Protein AF-A0A1Z8M8M1-F1 (afdb_monomer_lite)

Structure (mmCIF, N/CA/C/O backbone):
data_AF-A0A1Z8M8M1-F1
#
_entry.id   AF-A0A1Z8M8M1-F1
#
loop_
_atom_site.group_PDB
_atom_site.id
_atom_site.type_symbol
_atom_site.label_atom_id
_atom_site.label_alt_id
_atom_site.label_comp_id
_atom_site.label_asym_id
_atom_site.label_entity_id
_atom_site.label_seq_id
_atom_site.pdbx_PDB_ins_code
_atom_site.Cartn_x
_atom_site.Cartn_y
_atom_site.Cartn_z
_atom_site.occupancy
_atom_site.B_iso_or_equiv
_atom_site.auth_seq_id
_atom_site.auth_comp_id
_atom_site.auth_asym_id
_atom_site.auth_atom_id
_atom_site.pdbx_PDB_model_num
ATOM 1 N N . MET A 1 1 ? -20.231 -15.523 -3.406 1.00 44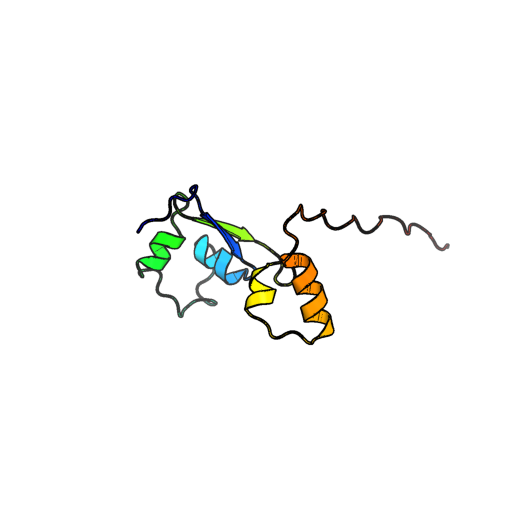.06 1 MET A N 1
ATOM 2 C CA . MET A 1 1 ? -19.129 -16.468 -3.685 1.00 44.06 1 MET A CA 1
ATOM 3 C C . MET A 1 1 ? -17.981 -16.075 -2.770 1.00 44.06 1 MET A C 1
ATOM 5 O O . MET A 1 1 ? -17.532 -14.944 -2.876 1.00 44.06 1 MET A O 1
ATOM 9 N N . TYR A 1 2 ? -17.618 -16.910 -1.794 1.00 58.69 2 TYR A N 1
ATOM 10 C CA . TYR A 1 2 ? -16.520 -16.621 -0.864 1.00 58.69 2 TYR A CA 1
ATOM 11 C C . TYR A 1 2 ? -15.286 -17.353 -1.385 1.00 58.69 2 TYR A C 1
ATOM 13 O O . TYR A 1 2 ? -15.338 -18.573 -1.531 1.00 58.69 2 TYR A O 1
ATOM 21 N N . LEU A 1 3 ? -14.231 -16.625 -1.755 1.00 71.38 3 LEU A N 1
ATOM 22 C CA . LEU A 1 3 ? -12.987 -17.250 -2.193 1.00 71.38 3 LEU A CA 1
ATOM 23 C C . LEU A 1 3 ? -12.273 -17.773 -0.935 1.00 71.38 3 LEU A C 1
ATOM 25 O O . LEU A 1 3 ? -11.974 -16.962 -0.054 1.00 71.38 3 LEU A O 1
ATOM 29 N N . PRO A 1 4 ? -12.041 -19.088 -0.786 1.00 75.81 4 PRO A N 1
ATOM 30 C CA . PRO A 1 4 ? -11.254 -19.586 0.331 1.00 75.81 4 PRO A CA 1
ATOM 31 C C . PRO A 1 4 ? -9.823 -19.067 0.173 1.00 75.81 4 PRO A C 1
ATOM 33 O O . PRO A 1 4 ? -9.175 -19.313 -0.842 1.00 75.81 4 PRO A O 1
ATOM 36 N N . HIS A 1 5 ? -9.352 -18.318 1.162 1.00 75.75 5 HIS A N 1
ATOM 37 C CA . HIS A 1 5 ? -7.978 -17.844 1.238 1.00 75.75 5 HIS A CA 1
ATOM 38 C C . HIS A 1 5 ? -7.435 -18.148 2.628 1.00 75.75 5 HIS A C 1
ATOM 40 O O . HIS A 1 5 ? -8.188 -18.12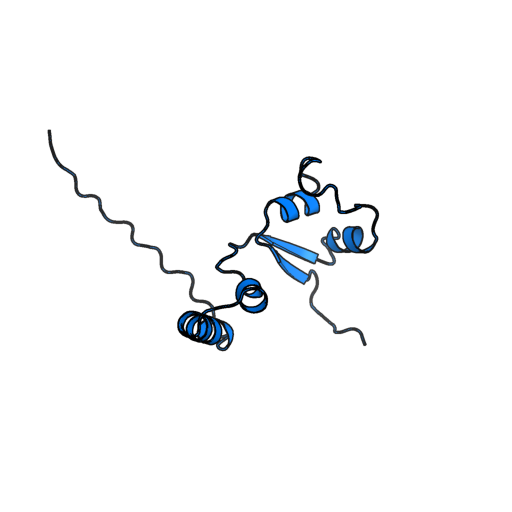3 3.609 1.00 75.75 5 HIS A O 1
ATOM 46 N N . GLU A 1 6 ? -6.145 -18.459 2.694 1.00 80.81 6 GLU A N 1
ATOM 47 C CA . GLU A 1 6 ? -5.462 -18.696 3.958 1.00 80.81 6 GLU A CA 1
ATOM 48 C C . GLU A 1 6 ? -5.512 -17.423 4.802 1.00 80.81 6 GLU A C 1
ATOM 50 O O . GLU A 1 6 ? -5.273 -16.315 4.321 1.00 80.81 6 GLU A O 1
ATOM 55 N N . ARG A 1 7 ? -5.908 -17.580 6.063 1.00 82.25 7 ARG A N 1
ATOM 56 C CA . ARG A 1 7 ? -5.953 -16.482 7.022 1.00 82.25 7 ARG A CA 1
ATOM 57 C C . ARG A 1 7 ? -4.788 -16.619 8.001 1.00 82.25 7 ARG A C 1
ATOM 59 O O . ARG A 1 7 ? -4.473 -17.749 8.378 1.00 82.25 7 ARG A O 1
ATOM 66 N N . PRO A 1 8 ? -4.197 -15.502 8.451 1.00 87.25 8 PRO A N 1
ATOM 67 C CA . PRO A 1 8 ? -4.585 -14.123 8.142 1.00 87.25 8 PRO A CA 1
ATOM 68 C C . PRO A 1 8 ? -4.055 -13.632 6.785 1.00 87.25 8 PRO A C 1
ATOM 70 O O . PRO A 1 8 ? -2.943 -13.966 6.374 1.00 87.25 8 PRO A O 1
ATOM 73 N N . ILE A 1 9 ? -4.851 -12.796 6.110 1.00 89.12 9 ILE A N 1
ATOM 74 C CA . ILE A 1 9 ? -4.464 -12.143 4.854 1.00 89.12 9 ILE A CA 1
ATOM 75 C C . ILE A 1 9 ? -3.287 -11.205 5.146 1.00 89.12 9 ILE A C 1
ATOM 77 O O . ILE A 1 9 ? -3.413 -10.296 5.968 1.00 89.12 9 ILE A O 1
ATOM 81 N N . GLN A 1 10 ? -2.160 -11.404 4.461 1.00 89.44 10 GLN A N 1
ATOM 82 C CA . GLN A 1 10 ? -1.006 -10.508 4.554 1.00 89.44 10 GLN A CA 1
ATOM 83 C C . GLN A 1 10 ? -1.221 -9.282 3.661 1.00 89.44 10 GLN A C 1
ATOM 85 O O . GLN A 1 10 ? -1.471 -9.421 2.464 1.00 89.44 10 GLN A O 1
ATOM 90 N N . ILE A 1 11 ? -1.111 -8.081 4.231 1.00 90.19 11 ILE A N 1
ATOM 91 C CA . ILE A 1 11 ? -1.214 -6.816 3.496 1.00 90.19 11 ILE A CA 1
ATOM 92 C C . ILE A 1 11 ? 0.038 -5.973 3.739 1.00 90.19 11 ILE A C 1
ATOM 94 O O . ILE A 1 11 ? 0.350 -5.611 4.875 1.00 90.19 11 ILE A O 1
ATOM 98 N N . ASP A 1 12 ? 0.726 -5.604 2.663 1.00 92.56 12 ASP A N 1
ATOM 99 C CA . ASP A 1 12 ? 1.856 -4.679 2.721 1.00 92.56 12 ASP A CA 1
ATOM 100 C C . ASP A 1 12 ? 1.377 -3.220 2.815 1.00 92.56 12 ASP A C 1
ATOM 102 O O . ASP A 1 12 ? 0.429 -2.806 2.144 1.00 92.56 12 ASP A O 1
ATOM 106 N N . ILE A 1 13 ? 2.044 -2.421 3.652 1.00 91.94 13 ILE A N 1
ATOM 107 C CA . ILE A 1 13 ? 1.745 -1.003 3.890 1.00 91.94 13 ILE A CA 1
ATOM 108 C C . ILE A 1 13 ? 3.043 -0.193 3.918 1.00 91.94 13 ILE A C 1
ATOM 110 O O . ILE A 1 13 ? 3.978 -0.509 4.652 1.00 91.94 13 ILE A O 1
ATOM 114 N N . ASP A 1 14 ? 3.069 0.935 3.212 1.00 91.75 14 ASP A N 1
ATOM 115 C CA . ASP A 1 14 ? 4.195 1.875 3.168 1.00 91.75 14 ASP A CA 1
ATOM 116 C C . ASP A 1 14 ? 3.991 3.138 4.023 1.00 91.75 14 ASP A C 1
ATOM 118 O O . ASP A 1 14 ? 4.943 3.857 4.336 1.00 91.75 14 ASP A O 1
ATOM 122 N N . ALA A 1 15 ? 2.773 3.401 4.498 1.00 89.19 15 ALA A N 1
ATOM 123 C CA . ALA A 1 15 ? 2.449 4.564 5.318 1.00 89.19 15 ALA A CA 1
ATOM 124 C C . ALA A 1 15 ? 2.619 4.277 6.822 1.00 89.19 15 ALA A C 1
ATOM 126 O O . ALA A 1 15 ? 1.882 3.499 7.427 1.00 89.19 15 ALA A O 1
ATOM 127 N N . SER A 1 16 ? 3.580 4.939 7.481 1.00 87.00 16 SER A N 1
ATOM 128 C CA . SER A 1 16 ? 3.833 4.722 8.922 1.00 87.00 16 SER A CA 1
ATOM 129 C C . SER A 1 16 ? 2.687 5.228 9.803 1.00 87.00 16 SER A C 1
ATOM 131 O O . SER A 1 16 ? 2.435 4.669 10.866 1.00 87.00 16 SER A O 1
ATOM 133 N N . ALA A 1 17 ? 1.965 6.261 9.351 1.00 85.62 17 ALA A N 1
ATOM 134 C CA . ALA A 1 17 ? 0.765 6.740 10.035 1.00 85.62 17 ALA A CA 1
ATOM 135 C C . ALA A 1 17 ? -0.347 5.678 10.035 1.00 85.62 17 ALA A C 1
ATOM 137 O O . ALA A 1 17 ? -0.951 5.450 11.081 1.00 85.62 17 ALA A O 1
ATOM 138 N N . ALA A 1 18 ? -0.549 4.985 8.906 1.00 85.56 18 ALA A N 1
ATOM 139 C CA . ALA A 1 18 ? -1.518 3.897 8.796 1.00 85.56 18 ALA A CA 1
ATOM 140 C C . ALA A 1 18 ? -1.154 2.735 9.728 1.00 85.56 18 ALA A C 1
ATOM 142 O O . ALA A 1 18 ? -1.996 2.299 10.506 1.00 85.56 18 ALA A O 1
ATOM 143 N N . MET A 1 19 ? 0.115 2.314 9.756 1.00 87.12 19 MET A N 1
ATOM 144 C CA . MET A 1 19 ? 0.572 1.287 10.706 1.00 87.12 19 MET A CA 1
ATOM 145 C C . MET A 1 19 ? 0.347 1.689 12.169 1.00 87.12 19 MET A C 1
ATOM 147 O O . MET A 1 19 ? -0.167 0.895 12.954 1.00 87.12 19 MET A O 1
ATOM 151 N N . GLY A 1 20 ? 0.660 2.934 12.540 1.00 84.25 20 GLY A N 1
ATOM 152 C CA . GLY A 1 20 ? 0.387 3.440 13.888 1.00 84.25 20 GLY A CA 1
ATOM 153 C C . GLY A 1 20 ? -1.108 3.461 14.226 1.00 84.25 20 GLY A C 1
ATOM 154 O O . GLY A 1 20 ? -1.495 3.135 15.347 1.00 84.25 20 GLY A O 1
ATOM 155 N N . PHE A 1 21 ? -1.965 3.798 13.263 1.00 82.75 21 PHE A N 1
ATOM 156 C CA . PHE A 1 21 ? -3.417 3.784 13.441 1.00 82.75 21 PHE A CA 1
ATOM 157 C C . PHE A 1 21 ? -3.984 2.366 13.598 1.00 82.75 21 PHE A C 1
ATOM 159 O O . PHE A 1 21 ? -4.879 2.148 14.417 1.00 82.75 21 PHE A O 1
ATOM 166 N N . LEU A 1 22 ? -3.449 1.396 12.858 1.00 83.88 22 LEU A N 1
ATOM 167 C CA . LEU A 1 22 ? -3.843 -0.013 12.931 1.00 83.88 22 LEU A CA 1
ATOM 168 C C . LEU A 1 22 ? -3.396 -0.667 14.243 1.00 83.88 22 LEU A C 1
ATOM 170 O O . LEU A 1 22 ? -4.153 -1.423 14.842 1.00 83.88 22 LEU A O 1
ATOM 174 N N . ASN A 1 23 ? -2.212 -0.305 14.738 1.00 81.06 23 ASN A N 1
ATOM 175 C CA . ASN A 1 23 ? -1.669 -0.782 16.014 1.00 81.06 23 ASN A CA 1
ATOM 176 C C . ASN A 1 23 ? -2.171 0.008 17.235 1.00 81.06 23 ASN A C 1
ATOM 178 O O . ASN A 1 23 ? -1.668 -0.187 18.340 1.00 81.06 23 ASN A O 1
ATOM 182 N N . ASN A 1 24 ? -3.119 0.934 17.046 1.00 75.06 24 ASN A N 1
ATOM 183 C CA . ASN A 1 24 ? -3.631 1.821 18.096 1.00 75.06 24 ASN A CA 1
ATOM 184 C C . ASN A 1 24 ? -2.525 2.593 18.859 1.00 75.06 24 ASN A C 1
ATOM 186 O O . ASN A 1 24 ? -2.669 2.924 20.031 1.00 75.06 24 ASN A O 1
ATOM 190 N N . THR A 1 25 ? -1.398 2.855 18.192 1.00 67.88 25 THR A N 1
ATOM 191 C CA . THR A 1 25 ? -0.200 3.523 18.740 1.00 67.88 25 THR A CA 1
ATOM 192 C C . THR A 1 25 ? 0.000 4.925 18.156 1.00 67.88 25 THR A C 1
ATOM 194 O O . THR A 1 25 ? 0.875 5.671 18.590 1.00 67.88 25 THR A O 1
ATOM 197 N N . GLY A 1 26 ? -0.789 5.298 17.145 1.00 58.03 26 GLY A N 1
ATOM 198 C CA . GLY A 1 26 ? -0.720 6.594 16.478 1.00 58.03 26 GLY A CA 1
ATOM 199 C C . GLY A 1 26 ? -1.378 7.709 17.290 1.00 58.03 26 GLY A C 1
ATOM 200 O O . GLY A 1 26 ? -2.553 7.625 17.635 1.00 58.03 26 GLY A O 1
ATOM 201 N N . GLY A 1 27 ? -0.634 8.790 17.541 1.00 55.84 27 GLY A N 1
ATOM 202 C CA . GLY A 1 27 ? -1.179 10.018 18.121 1.00 55.84 27 GLY A CA 1
ATOM 203 C C . GLY A 1 27 ? -2.296 10.618 17.256 1.00 55.84 27 GLY A C 1
ATOM 204 O O . GLY A 1 27 ? -2.222 10.608 16.024 1.00 55.84 27 GLY A O 1
ATOM 205 N N . SER A 1 28 ? -3.305 11.183 17.920 1.00 57.09 28 SER A N 1
ATOM 206 C CA . SER A 1 28 ? -4.581 11.705 17.392 1.00 57.09 28 SER A CA 1
ATOM 207 C C . SER A 1 28 ? -4.506 12.700 16.218 1.00 57.09 28 SER A C 1
ATOM 209 O O . SER A 1 28 ? -5.534 13.056 15.645 1.00 57.09 28 SER A O 1
ATOM 211 N N . GLY A 1 29 ? -3.317 13.164 15.825 1.00 64.06 29 GLY A N 1
ATOM 212 C CA . GLY A 1 29 ? -3.150 14.240 14.849 1.00 64.06 29 GLY A CA 1
ATOM 213 C C . GLY A 1 29 ? -3.207 13.829 13.373 1.00 64.06 29 GLY A C 1
ATOM 214 O O . GLY A 1 29 ? -3.682 14.618 12.558 1.00 64.06 29 GLY A O 1
ATOM 215 N N . LYS A 1 30 ? -2.722 12.636 12.989 1.00 66.00 30 LYS A N 1
ATOM 216 C CA . LYS A 1 30 ? -2.445 12.337 11.562 1.00 66.00 30 LYS A CA 1
ATOM 217 C C . LYS A 1 30 ? -3.598 11.688 10.783 1.00 66.00 30 LYS A C 1
ATOM 219 O O . LYS A 1 30 ? -3.655 11.850 9.571 1.00 66.00 30 LYS A O 1
ATOM 224 N N . MET A 1 31 ? -4.528 10.999 11.448 1.00 74.38 31 MET A N 1
ATOM 225 C CA . MET A 1 31 ? -5.637 10.264 10.804 1.00 74.38 31 MET A CA 1
ATOM 226 C C . MET A 1 31 ? -7.007 10.598 11.414 1.00 74.38 31 MET A C 1
ATOM 228 O O . MET A 1 31 ? -7.882 9.750 11.521 1.00 74.38 31 MET A O 1
ATOM 232 N N . LYS A 1 32 ? -7.219 11.866 11.791 1.00 75.12 32 LYS A N 1
ATOM 233 C CA . LYS A 1 32 ? -8.468 12.364 12.405 1.00 75.12 32 LYS A CA 1
ATOM 234 C C . LYS A 1 32 ? -9.726 12.282 11.522 1.00 75.12 32 LYS A C 1
ATOM 236 O O . LYS A 1 32 ? -10.810 12.592 11.993 1.00 75.12 32 LYS A O 1
ATOM 241 N N . HIS A 1 33 ? -9.567 11.947 10.243 1.00 80.38 33 HIS A N 1
ATOM 242 C CA . HIS A 1 33 ? -10.663 11.828 9.279 1.00 80.38 33 HIS A CA 1
ATOM 243 C C . HIS A 1 33 ? -11.204 10.394 9.156 1.00 80.38 33 HIS A C 1
ATOM 245 O O . HIS A 1 33 ? -12.200 10.197 8.471 1.00 80.38 33 HIS A O 1
ATOM 251 N N . LEU A 1 34 ? -10.570 9.405 9.802 1.00 76.75 34 LEU A N 1
ATOM 252 C CA . LEU A 1 34 ? -11.125 8.059 9.938 1.00 76.75 34 LEU A CA 1
ATOM 253 C C . LEU A 1 34 ? -11.801 7.907 11.302 1.00 76.75 34 LEU A C 1
ATOM 255 O O . LEU A 1 34 ? -11.150 8.075 12.336 1.00 76.75 34 LEU A O 1
ATOM 259 N N . ASP A 1 35 ? -13.081 7.532 11.303 1.00 76.62 35 ASP A N 1
ATOM 260 C CA . ASP A 1 35 ? -13.785 7.128 12.520 1.00 76.62 35 ASP A CA 1
ATOM 261 C C . ASP A 1 35 ? -13.512 5.652 12.818 1.00 76.62 35 ASP A C 1
ATOM 263 O O . ASP A 1 35 ? -13.952 4.760 12.100 1.00 76.62 35 ASP A O 1
ATOM 267 N N . ILE A 1 36 ? -12.809 5.397 13.921 1.00 75.25 36 ILE A N 1
ATOM 268 C CA . ILE A 1 36 ? -12.431 4.063 14.404 1.00 75.25 36 ILE A CA 1
ATOM 269 C C . ILE A 1 36 ? -13.646 3.139 14.609 1.00 75.25 36 ILE A C 1
ATOM 271 O O . ILE A 1 36 ? -13.497 1.917 14.580 1.00 75.25 36 ILE A O 1
ATOM 275 N N . ARG A 1 37 ? -14.840 3.698 14.835 1.00 76.69 37 ARG A N 1
ATOM 276 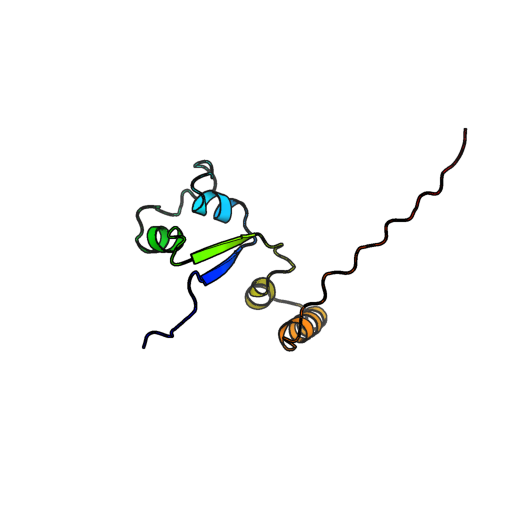C CA . ARG A 1 37 ? -16.069 2.932 15.081 1.00 76.69 37 ARG A CA 1
ATOM 277 C C . ARG A 1 37 ? -16.601 2.242 13.834 1.00 76.69 37 ARG A C 1
ATOM 279 O O . ARG A 1 37 ? -17.391 1.310 13.970 1.00 76.69 37 ARG A O 1
ATOM 286 N N . GLU A 1 38 ? -16.157 2.654 12.653 1.00 82.25 38 GLU A N 1
ATOM 287 C CA . GLU A 1 38 ? -16.557 2.034 11.399 1.00 82.25 38 GLU A CA 1
ATOM 288 C C . GLU A 1 38 ? -16.235 0.533 11.384 1.00 82.25 38 GLU A C 1
ATOM 290 O O . GLU A 1 38 ? -15.128 0.102 11.720 1.00 82.25 38 GLU A O 1
ATOM 295 N N . SER A 1 39 ? -17.210 -0.286 10.976 1.00 78.19 39 SER A N 1
ATOM 296 C CA . SER A 1 39 ? -17.106 -1.754 11.037 1.00 78.19 39 SER A CA 1
ATOM 297 C C . SER A 1 39 ? -15.916 -2.293 10.239 1.00 78.19 39 SER A C 1
ATOM 299 O O . SER A 1 39 ? -15.271 -3.257 10.650 1.00 78.19 39 SER A O 1
ATOM 301 N N . TRP A 1 40 ? -15.576 -1.646 9.123 1.00 82.31 40 TRP A N 1
ATOM 302 C CA . TRP A 1 40 ? -14.438 -2.047 8.303 1.00 82.31 40 TRP A CA 1
ATOM 303 C C . TRP A 1 40 ? -13.099 -1.809 9.020 1.00 82.31 40 TRP A C 1
ATOM 305 O O . TRP A 1 40 ? -12.189 -2.618 8.882 1.00 82.31 40 TRP A O 1
ATOM 315 N N . ILE A 1 41 ? -12.981 -0.765 9.850 1.00 82.25 41 ILE A N 1
ATOM 316 C CA . ILE A 1 41 ? -11.762 -0.506 10.631 1.00 82.25 41 ILE A CA 1
ATOM 317 C C . ILE A 1 41 ? -11.596 -1.559 11.721 1.00 82.25 41 ILE A C 1
ATOM 319 O O . ILE A 1 41 ? -10.480 -2.004 11.982 1.00 82.25 41 ILE A O 1
ATOM 323 N N . GLN A 1 42 ? -12.700 -1.986 12.334 1.00 81.94 42 GLN A N 1
ATOM 324 C CA . GLN A 1 42 ? -12.678 -3.065 13.321 1.00 81.94 42 GLN A CA 1
ATOM 325 C C . GLN A 1 42 ? -12.225 -4.387 12.687 1.00 81.94 42 GLN A C 1
ATOM 327 O O . GLN A 1 42 ? -11.359 -5.050 13.245 1.00 81.94 42 GLN A O 1
ATOM 332 N N . GLN A 1 43 ? -12.724 -4.717 11.490 1.00 82.25 43 GLN A N 1
ATOM 333 C CA . GLN A 1 43 ? -12.306 -5.912 10.742 1.00 82.25 43 GLN A CA 1
ATOM 334 C C . GLN A 1 43 ? -10.827 -5.873 10.347 1.00 82.25 43 GLN A C 1
ATOM 336 O O . GLN A 1 43 ? -10.120 -6.860 10.487 1.00 82.25 43 GLN A O 1
ATOM 341 N N . VAL A 1 44 ? -10.335 -4.723 9.882 1.00 83.56 44 VAL A N 1
ATOM 342 C CA . VAL A 1 44 ? -8.928 -4.549 9.489 1.00 83.56 44 VAL A CA 1
ATOM 343 C C . VAL A 1 44 ? -7.995 -4.612 10.712 1.00 83.56 44 VAL A C 1
ATOM 345 O O . VAL A 1 44 ? -6.826 -4.951 10.581 1.00 83.56 44 VAL A O 1
ATOM 348 N N . ARG A 1 45 ? -8.487 -4.327 11.922 1.00 82.00 45 ARG A N 1
ATOM 349 C CA . ARG A 1 45 ? -7.716 -4.483 13.169 1.00 82.00 45 ARG A CA 1
ATOM 350 C C . ARG A 1 45 ? -7.699 -5.914 13.710 1.00 82.00 45 ARG A C 1
ATOM 352 O O . ARG A 1 45 ? -6.864 -6.204 14.568 1.00 82.00 45 ARG A O 1
ATOM 359 N N . ASP A 1 46 ? -8.585 -6.780 13.230 1.00 85.56 46 ASP A N 1
ATOM 360 C CA . ASP A 1 46 ? -8.636 -8.181 13.629 1.00 85.56 46 ASP A CA 1
ATOM 361 C C . ASP A 1 46 ? -7.463 -8.959 13.014 1.00 85.56 46 ASP A C 1
ATOM 363 O O . ASP A 1 46 ? -7.357 -9.121 11.795 1.00 85.56 46 ASP A O 1
ATOM 367 N N . ARG A 1 47 ? -6.568 -9.440 13.882 1.00 83.75 47 ARG A N 1
ATOM 368 C CA . ARG A 1 47 ? -5.331 -10.133 13.501 1.00 83.75 47 ARG A CA 1
ATOM 369 C C . ARG A 1 47 ? -5.545 -11.570 13.052 1.00 83.75 47 ARG A C 1
ATOM 371 O O . ARG A 1 47 ? -4.657 -12.105 12.395 1.00 83.75 47 ARG A O 1
ATOM 378 N N . ASP A 1 48 ? -6.713 -12.144 13.323 1.00 86.00 48 ASP A N 1
ATOM 379 C CA . ASP A 1 48 ? -7.094 -13.458 12.802 1.00 86.00 48 ASP A CA 1
ATOM 380 C C . ASP A 1 48 ? -7.595 -13.357 11.351 1.00 86.00 48 ASP A C 1
ATOM 382 O O . ASP A 1 48 ? -7.634 -14.350 10.620 1.00 86.00 48 ASP A O 1
ATOM 386 N N . ILE A 1 49 ? -7.967 -12.150 10.907 1.00 84.31 49 ILE A N 1
ATOM 387 C CA . ILE A 1 49 ? -8.419 -11.881 9.538 1.00 84.31 49 ILE A CA 1
ATOM 388 C C . ILE A 1 49 ? -7.286 -11.281 8.704 1.00 84.31 49 ILE A C 1
ATOM 390 O O . ILE A 1 49 ? -7.073 -11.733 7.577 1.00 84.31 49 ILE A O 1
ATOM 394 N N . VAL A 1 50 ? -6.563 -10.285 9.234 1.00 88.69 50 VAL A N 1
ATOM 395 C CA . VAL A 1 50 ? -5.564 -9.508 8.485 1.00 88.69 50 VAL A CA 1
ATOM 396 C C . VAL A 1 50 ? -4.323 -9.185 9.322 1.00 88.69 50 VAL A C 1
ATOM 398 O O . VAL A 1 50 ? -4.392 -8.696 10.453 1.00 88.69 50 VAL A O 1
ATOM 401 N N . THR A 1 51 ? -3.150 -9.347 8.719 1.00 90.88 51 THR A N 1
ATOM 402 C CA . THR A 1 51 ? -1.870 -8.882 9.269 1.00 90.88 51 THR A CA 1
ATOM 403 C C . THR A 1 51 ? -1.205 -7.896 8.321 1.00 90.88 51 THR A C 1
ATOM 405 O O . THR A 1 51 ? -1.372 -7.957 7.105 1.00 90.88 51 THR A O 1
ATOM 408 N N . PHE A 1 52 ? -0.451 -6.957 8.897 1.00 90.31 52 PHE A N 1
ATOM 409 C CA . PHE A 1 52 ? 0.187 -5.887 8.135 1.00 90.31 52 PHE A CA 1
ATOM 410 C C . PHE A 1 52 ? 1.695 -6.000 8.198 1.00 90.31 52 PHE A C 1
ATOM 412 O O . PHE A 1 52 ? 2.261 -6.118 9.287 1.00 90.31 52 PHE A O 1
ATOM 419 N N . ASN A 1 53 ? 2.327 -5.874 7.040 1.00 90.81 53 ASN A N 1
ATOM 420 C CA . ASN A 1 53 ? 3.768 -5.804 6.905 1.00 90.81 53 ASN A CA 1
ATOM 421 C C . ASN A 1 53 ? 4.176 -4.408 6.429 1.00 90.81 53 ASN A C 1
ATOM 423 O O . ASN A 1 53 ? 3.561 -3.825 5.538 1.00 90.81 53 ASN A O 1
ATOM 427 N N . LYS A 1 54 ? 5.206 -3.840 7.055 1.00 90.69 54 LYS A N 1
ATOM 428 C CA . LYS A 1 54 ? 5.710 -2.519 6.688 1.00 90.69 54 LYS A CA 1
ATOM 429 C C . LYS A 1 54 ? 6.732 -2.679 5.565 1.00 90.69 54 LYS A C 1
ATOM 431 O O . LYS A 1 54 ? 7.798 -3.235 5.800 1.00 90.69 54 LYS A O 1
ATOM 436 N N . VAL A 1 55 ? 6.446 -2.119 4.395 1.00 92.56 55 VAL A N 1
ATOM 437 C CA . VAL A 1 55 ? 7.336 -2.173 3.223 1.00 92.56 55 VAL A CA 1
ATOM 438 C C . VAL A 1 55 ? 7.681 -0.759 2.765 1.00 92.56 55 VAL A C 1
ATOM 440 O O . VAL A 1 55 ? 6.964 0.194 3.064 1.00 92.56 55 VAL A O 1
ATOM 443 N N . ASP A 1 56 ? 8.810 -0.592 2.083 1.00 89.38 56 ASP A N 1
ATOM 444 C CA . ASP A 1 56 ? 9.140 0.681 1.448 1.00 89.38 56 ASP A CA 1
ATOM 445 C C . ASP A 1 56 ? 8.210 0.966 0.253 1.00 89.38 56 ASP A C 1
ATOM 447 O O . ASP A 1 56 ? 7.897 0.076 -0.542 1.00 89.38 56 ASP A O 1
ATOM 451 N N . GLY A 1 57 ? 7.789 2.223 0.105 1.00 87.75 57 GLY A N 1
ATOM 452 C CA . GLY A 1 57 ? 6.839 2.635 -0.932 1.00 87.75 57 GLY A CA 1
ATOM 453 C C . GLY A 1 57 ? 7.364 2.493 -2.363 1.00 87.75 57 GLY A C 1
ATOM 454 O O . GLY A 1 57 ? 6.570 2.480 -3.298 1.00 87.75 57 GLY A O 1
ATOM 455 N N . THR A 1 58 ? 8.678 2.372 -2.567 1.00 85.62 58 THR A N 1
ATOM 456 C CA . THR A 1 58 ? 9.258 2.086 -3.892 1.00 85.62 58 THR A CA 1
ATOM 457 C C . THR A 1 58 ? 9.246 0.599 -4.233 1.00 85.62 58 THR A C 1
ATOM 459 O O . THR A 1 58 ? 9.245 0.232 -5.407 1.00 85.62 58 THR A O 1
ATOM 462 N N . LEU A 1 59 ? 9.212 -0.263 -3.216 1.00 85.94 59 LEU A N 1
ATOM 463 C CA . LEU A 1 59 ? 9.310 -1.709 -3.380 1.00 85.94 59 LEU A CA 1
ATOM 464 C C . LEU A 1 59 ? 7.949 -2.399 -3.404 1.00 85.94 59 LEU A C 1
ATOM 466 O O . LEU A 1 59 ? 7.860 -3.491 -3.965 1.00 85.94 59 LEU A O 1
ATOM 470 N N . ILE A 1 60 ? 6.923 -1.785 -2.808 1.00 89.94 60 ILE A N 1
ATOM 471 C CA . ILE A 1 60 ? 5.583 -2.362 -2.714 1.00 89.94 60 ILE A CA 1
ATOM 472 C C . ILE A 1 60 ? 4.947 -2.527 -4.110 1.00 89.94 60 ILE A C 1
ATOM 474 O O . ILE A 1 60 ? 4.882 -1.554 -4.867 1.00 89.94 60 ILE A O 1
ATOM 478 N N . PRO A 1 61 ? 4.391 -3.706 -4.455 1.00 88.62 61 PRO A N 1
ATOM 479 C CA . PRO A 1 61 ? 3.752 -3.929 -5.758 1.00 88.62 61 PRO A CA 1
ATOM 480 C C . PRO A 1 61 ? 2.611 -2.947 -6.063 1.00 88.62 61 PRO A C 1
ATOM 482 O O . PRO A 1 61 ? 2.375 -2.577 -7.212 1.00 88.62 61 PRO A O 1
ATOM 485 N N . ALA A 1 62 ? 1.924 -2.464 -5.022 1.00 90.19 62 ALA A N 1
ATOM 486 C CA . ALA A 1 62 ? 0.859 -1.470 -5.142 1.00 90.19 62 ALA A CA 1
ATOM 487 C C . ALA A 1 62 ? 1.338 -0.126 -5.727 1.00 90.19 62 ALA A C 1
ATOM 489 O O . ALA A 1 62 ? 0.532 0.614 -6.292 1.00 90.19 62 ALA A O 1
ATOM 490 N N . ASN A 1 63 ? 2.634 0.194 -5.640 1.00 89.81 63 ASN A N 1
ATOM 491 C CA . ASN A 1 63 ? 3.210 1.400 -6.236 1.00 89.81 63 ASN A CA 1
ATOM 492 C C . ASN A 1 63 ? 3.040 1.396 -7.761 1.00 89.81 63 ASN A C 1
ATOM 494 O O . ASN A 1 63 ? 2.632 2.407 -8.331 1.00 89.81 63 ASN A O 1
ATOM 498 N N . PHE A 1 64 ? 3.256 0.241 -8.402 1.00 90.56 64 PHE A N 1
ATOM 499 C CA . PHE A 1 64 ? 3.051 0.077 -9.841 1.00 90.56 64 PHE A CA 1
ATOM 500 C C . PHE A 1 64 ? 1.599 0.338 -10.265 1.00 90.56 64 PHE A C 1
ATOM 502 O O . PHE A 1 64 ? 1.343 0.926 -11.310 1.00 90.56 64 PHE A O 1
ATOM 509 N N . LEU A 1 65 ? 0.644 -0.067 -9.425 1.00 88.88 65 LEU A N 1
ATOM 510 C CA . LEU A 1 65 ? -0.789 0.049 -9.708 1.00 88.88 65 LEU A CA 1
ATOM 511 C C . LEU A 1 65 ? -1.361 1.446 -9.432 1.00 88.88 65 LEU A C 1
ATOM 513 O O . LEU A 1 65 ? -2.458 1.757 -9.892 1.00 88.88 65 LEU A O 1
ATOM 517 N N . THR A 1 66 ? -0.662 2.270 -8.651 1.00 89.62 66 THR A N 1
ATOM 518 C CA . THR A 1 66 ? -1.182 3.558 -8.158 1.00 89.62 66 THR A CA 1
ATOM 519 C C . THR A 1 66 ? -0.476 4.772 -8.746 1.00 89.62 66 THR A C 1
ATOM 521 O O . THR A 1 66 ? -1.080 5.844 -8.805 1.00 89.62 66 THR A O 1
ATOM 524 N N . LYS A 1 67 ? 0.778 4.637 -9.197 1.00 88.50 67 LYS A N 1
ATOM 525 C CA . LYS A 1 67 ? 1.527 5.726 -9.833 1.00 88.50 67 LYS A CA 1
ATOM 526 C C . LYS A 1 67 ? 1.539 5.610 -11.352 1.00 88.50 67 LYS A C 1
ATOM 528 O O . LYS A 1 67 ? 1.524 4.527 -11.924 1.00 88.50 67 LYS A O 1
ATOM 533 N N . LEU A 1 68 ? 1.606 6.770 -12.001 1.00 89.38 68 LEU A N 1
ATOM 534 C CA . LEU A 1 68 ? 1.900 6.885 -13.425 1.00 89.38 68 LEU A CA 1
ATOM 535 C C . LEU A 1 68 ? 3.415 6.844 -13.615 1.00 89.38 68 LEU A C 1
ATOM 537 O O . LEU A 1 68 ? 4.125 7.671 -13.047 1.00 89.38 68 LEU A O 1
ATOM 541 N N . PHE A 1 69 ? 3.882 5.897 -14.421 1.00 88.88 69 PHE A N 1
ATOM 542 C CA . PHE A 1 69 ? 5.290 5.752 -14.777 1.00 88.88 69 PHE A CA 1
ATOM 543 C C . PHE A 1 69 ? 5.544 6.279 -16.181 1.00 88.88 69 PHE A C 1
ATOM 545 O O . PHE A 1 69 ? 4.687 6.178 -17.066 1.00 88.88 69 PHE A O 1
ATOM 552 N N . GLU A 1 70 ? 6.751 6.791 -16.409 1.00 91.88 70 GLU A N 1
ATOM 553 C CA . GLU A 1 70 ? 7.226 7.006 -17.769 1.00 91.88 70 GLU A CA 1
ATOM 554 C C . GLU A 1 70 ? 7.466 5.652 -18.458 1.00 91.88 70 GLU A C 1
ATOM 556 O O . GLU A 1 70 ? 7.684 4.629 -17.810 1.00 91.88 70 GLU A O 1
ATOM 561 N N . ARG A 1 71 ? 7.440 5.623 -19.795 1.00 90.44 71 ARG A N 1
ATOM 562 C CA . ARG A 1 71 ? 7.557 4.396 -20.600 1.00 90.44 71 ARG A CA 1
ATOM 563 C C . ARG A 1 71 ? 8.708 3.472 -20.169 1.00 90.44 71 ARG A C 1
ATOM 565 O O . ARG A 1 71 ? 8.524 2.258 -20.143 1.00 90.44 71 ARG A O 1
ATOM 572 N N . VAL A 1 72 ? 9.888 4.022 -19.873 1.00 91.56 72 VAL A N 1
ATOM 573 C CA . VAL A 1 72 ? 11.078 3.229 -19.506 1.00 91.56 72 VAL A CA 1
ATOM 574 C C . VAL A 1 72 ? 10.916 2.586 -18.127 1.00 91.56 72 VAL A C 1
ATOM 576 O O . VAL A 1 72 ? 11.169 1.390 -17.964 1.00 91.56 72 VAL A O 1
ATOM 579 N N . GLU A 1 73 ? 10.444 3.359 -17.151 1.00 89.69 73 GLU A N 1
ATOM 580 C CA . GLU A 1 73 ? 10.198 2.883 -15.789 1.00 89.69 73 GLU A CA 1
ATOM 581 C C . GLU A 1 73 ? 9.059 1.861 -15.764 1.00 89.69 73 GLU A C 1
ATOM 583 O O . GLU A 1 73 ? 9.186 0.814 -15.135 1.00 89.69 73 GLU A O 1
ATOM 588 N N . PHE A 1 74 ? 7.993 2.113 -16.531 1.00 90.94 74 PHE A N 1
ATOM 589 C CA . PHE A 1 74 ? 6.870 1.196 -16.682 1.00 90.94 74 PHE A CA 1
ATOM 590 C C . PHE A 1 74 ? 7.332 -0.170 -17.182 1.00 90.94 74 PHE A C 1
ATOM 592 O O . PHE A 1 74 ? 6.977 -1.182 -16.594 1.00 90.94 74 PHE A O 1
ATOM 599 N N . ASN A 1 75 ? 8.139 -0.214 -18.247 1.00 90.50 75 ASN A N 1
ATOM 600 C CA . ASN A 1 75 ? 8.620 -1.480 -18.803 1.00 90.50 75 ASN A CA 1
ATOM 601 C C . ASN A 1 75 ? 9.496 -2.247 -17.805 1.00 90.50 75 ASN A C 1
ATOM 603 O O . ASN A 1 75 ? 9.412 -3.471 -17.732 1.00 90.50 75 ASN A O 1
ATOM 607 N N . THR A 1 76 ? 10.316 -1.527 -17.037 1.00 88.50 76 THR A N 1
ATOM 608 C CA . THR A 1 76 ? 11.178 -2.115 -16.006 1.00 88.50 76 THR A CA 1
ATOM 609 C C . THR A 1 76 ? 10.351 -2.722 -14.873 1.00 88.50 76 THR A C 1
ATOM 611 O O . THR A 1 76 ? 10.532 -3.890 -14.536 1.00 88.50 76 THR A O 1
ATOM 614 N N . GLU A 1 77 ? 9.406 -1.962 -14.317 1.00 88.81 77 GLU A N 1
ATOM 615 C CA . GLU A 1 77 ? 8.573 -2.426 -13.203 1.00 88.81 77 GLU A CA 1
ATOM 616 C C . GLU A 1 77 ? 7.564 -3.492 -13.655 1.00 88.81 77 GLU A C 1
ATOM 618 O O . GLU A 1 77 ? 7.328 -4.470 -12.950 1.00 88.81 77 GLU A O 1
ATOM 623 N N . TYR A 1 78 ? 7.040 -3.378 -14.878 1.00 88.62 78 TYR A N 1
ATOM 624 C CA . TYR A 1 78 ? 6.220 -4.418 -15.490 1.00 88.62 78 TYR A CA 1
ATOM 625 C C . TYR A 1 78 ? 6.999 -5.726 -15.626 1.00 88.62 78 TYR A C 1
ATOM 627 O O . TYR A 1 78 ? 6.478 -6.772 -15.256 1.00 88.62 78 TYR A O 1
ATOM 635 N N . ALA A 1 79 ? 8.251 -5.689 -16.096 1.00 87.56 79 ALA A N 1
ATOM 636 C CA . ALA A 1 79 ? 9.087 -6.885 -16.148 1.00 87.56 79 ALA A CA 1
ATOM 637 C C . ALA A 1 79 ? 9.321 -7.463 -14.743 1.00 87.56 79 ALA A C 1
ATOM 639 O O . ALA A 1 79 ? 9.173 -8.664 -14.545 1.00 87.56 79 ALA A O 1
ATOM 640 N N . ARG A 1 80 ? 9.601 -6.619 -13.745 1.00 85.38 80 ARG A N 1
ATOM 641 C CA . ARG A 1 80 ? 9.766 -7.059 -12.353 1.00 85.38 80 ARG A CA 1
ATOM 642 C C . ARG A 1 80 ? 8.524 -7.779 -11.808 1.00 85.38 80 ARG A C 1
ATOM 644 O O . ARG A 1 80 ? 8.669 -8.779 -11.113 1.00 85.38 80 ARG A O 1
ATOM 651 N N . LEU A 1 81 ? 7.321 -7.284 -12.104 1.00 84.50 81 LEU A N 1
ATOM 652 C CA . LEU A 1 81 ? 6.067 -7.814 -11.552 1.00 84.50 81 LEU A CA 1
ATOM 653 C C . LEU A 1 81 ? 5.451 -8.952 -12.376 1.00 84.50 81 LEU A C 1
ATOM 655 O O . LEU A 1 81 ? 4.815 -9.839 -11.811 1.00 84.50 81 LEU A O 1
ATOM 659 N N . ALA A 1 82 ? 5.618 -8.939 -13.700 1.00 81.88 82 ALA A N 1
ATOM 660 C CA . ALA A 1 82 ? 5.056 -9.949 -14.595 1.00 81.88 82 ALA A CA 1
ATOM 661 C C . ALA A 1 82 ? 5.748 -11.319 -14.454 1.00 81.88 82 ALA A C 1
ATOM 663 O O . ALA A 1 82 ? 5.129 -12.340 -14.751 1.00 81.88 82 ALA A O 1
ATOM 664 N N . TYR A 1 83 ? 6.997 -11.355 -13.972 1.00 62.09 83 TYR A N 1
ATOM 665 C CA . TYR A 1 83 ? 7.754 -12.582 -13.708 1.00 62.09 83 TYR A CA 1
ATOM 666 C C . TYR A 1 83 ? 7.780 -12.921 -12.212 1.00 62.09 83 TYR A C 1
ATOM 668 O O . TYR A 1 83 ? 8.828 -12.880 -11.573 1.00 62.09 83 TYR A O 1
ATOM 676 N N . LEU A 1 84 ? 6.635 -13.299 -11.638 1.00 56.25 84 LEU A N 1
ATOM 677 C CA . LEU A 1 84 ? 6.605 -13.944 -10.320 1.00 56.25 84 LEU A CA 1
ATOM 678 C C . LEU A 1 84 ? 7.249 -15.343 -10.395 1.00 56.25 84 LEU A C 1
ATOM 680 O O . LEU A 1 84 ? 6.578 -16.361 -10.536 1.00 56.25 84 LEU A O 1
ATOM 684 N N . GLY A 1 85 ? 8.577 -15.347 -10.299 1.00 41.44 85 GLY A N 1
ATOM 685 C CA . GLY A 1 85 ? 9.453 -16.453 -9.943 1.00 41.44 85 GLY A CA 1
ATOM 686 C C . GLY A 1 85 ? 10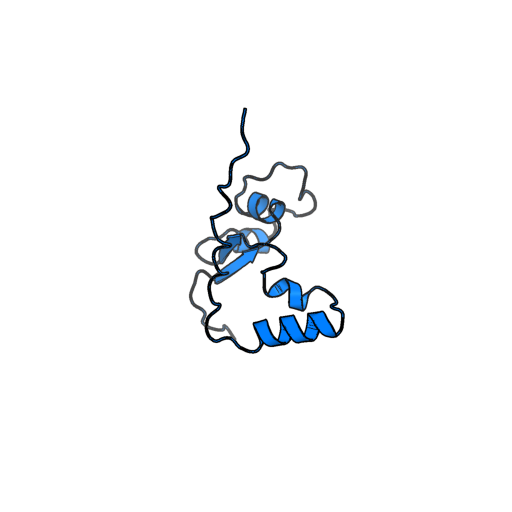.583 -15.875 -9.093 1.00 41.44 85 GLY A C 1
ATOM 687 O O . GLY A 1 85 ? 11.541 -15.351 -9.641 1.00 41.44 85 GLY A O 1
ATOM 688 N N . GLU A 1 86 ? 10.383 -15.919 -7.772 1.00 43.09 86 GLU A N 1
ATOM 689 C CA . GLU A 1 86 ? 11.292 -15.539 -6.677 1.00 43.09 86 GLU A CA 1
ATOM 690 C C . GLU A 1 86 ? 11.996 -14.175 -6.804 1.00 43.09 86 GLU A C 1
ATOM 692 O O . GLU A 1 86 ? 12.973 -13.988 -7.528 1.00 43.09 86 GLU A O 1
ATOM 697 N N . ALA A 1 87 ? 11.531 -13.211 -6.003 1.00 41.16 87 ALA A N 1
ATOM 698 C CA . ALA A 1 87 ? 12.277 -11.991 -5.737 1.00 41.16 87 ALA A CA 1
ATOM 699 C C . ALA A 1 87 ? 13.638 -12.365 -5.128 1.00 41.16 87 ALA A C 1
ATOM 701 O O . ALA A 1 87 ? 13.710 -12.762 -3.967 1.00 41.16 87 ALA A O 1
ATOM 702 N N . GLN A 1 88 ? 14.713 -12.243 -5.910 1.00 44.91 88 GLN A N 1
ATOM 703 C CA . GLN A 1 88 ? 16.061 -12.256 -5.356 1.00 44.91 88 GLN A CA 1
ATOM 704 C C . GLN A 1 88 ? 16.154 -11.144 -4.311 1.00 44.91 88 GLN A C 1
ATOM 706 O O . GLN A 1 88 ? 15.795 -9.994 -4.589 1.00 44.91 88 GLN A O 1
ATOM 711 N N . GLU A 1 89 ? 16.607 -11.502 -3.108 1.00 45.75 89 GLU A N 1
ATOM 712 C CA . GLU A 1 89 ? 16.924 -10.528 -2.071 1.00 45.75 89 GLU A CA 1
ATOM 713 C C . GLU A 1 89 ? 17.845 -9.456 -2.668 1.00 45.75 89 GLU A C 1
ATOM 715 O O . GLU A 1 89 ? 18.772 -9.792 -3.417 1.00 45.75 89 GLU A O 1
ATOM 720 N N . PRO A 1 90 ? 17.591 -8.163 -2.401 1.00 41.91 90 PRO A N 1
ATOM 721 C CA . PRO A 1 90 ? 18.427 -7.106 -2.938 1.00 41.91 90 PRO A CA 1
ATOM 722 C C . PRO A 1 90 ? 19.864 -7.353 -2.486 1.00 41.91 90 PRO A C 1
ATOM 724 O O . PRO A 1 90 ? 20.140 -7.398 -1.288 1.00 41.91 90 PRO A O 1
ATOM 727 N N . ALA A 1 91 ? 20.754 -7.532 -3.466 1.00 42.44 91 ALA A N 1
ATOM 728 C CA . ALA A 1 91 ? 22.173 -7.742 -3.251 1.00 42.44 91 ALA A CA 1
ATOM 729 C C . ALA A 1 91 ? 22.704 -6.738 -2.221 1.00 42.44 91 ALA A C 1
ATOM 731 O O . ALA A 1 91 ? 22.597 -5.520 -2.407 1.00 42.44 91 ALA A O 1
ATOM 732 N N . ASP A 1 92 ? 23.255 -7.292 -1.142 1.00 42.00 92 ASP A N 1
ATOM 733 C CA . ASP A 1 92 ? 24.065 -6.613 -0.143 1.00 42.00 92 ASP A CA 1
ATOM 734 C C . ASP A 1 92 ? 25.016 -5.655 -0.869 1.00 42.00 92 ASP A C 1
ATOM 736 O O . ASP A 1 92 ? 25.908 -6.079 -1.613 1.00 42.00 92 ASP A O 1
ATOM 740 N N . LYS A 1 93 ? 24.779 -4.342 -0.743 1.00 45.19 93 LYS A N 1
ATOM 741 C CA . LYS A 1 93 ? 25.735 -3.359 -1.242 1.00 45.19 93 LYS A CA 1
ATOM 742 C C . LYS A 1 93 ? 26.967 -3.493 -0.367 1.00 45.19 93 LYS A C 1
ATOM 744 O O . LYS A 1 93 ? 27.000 -2.920 0.717 1.00 45.19 93 LYS A O 1
ATOM 749 N N . CYS A 1 94 ? 27.933 -4.253 -0.887 1.00 33.50 94 CYS A N 1
ATOM 750 C CA . CYS A 1 94 ? 29.322 -4.352 -0.470 1.00 33.50 94 CYS A CA 1
ATOM 751 C C . CYS A 1 94 ? 29.677 -3.360 0.639 1.00 33.50 94 CYS A C 1
ATOM 753 O O . CYS A 1 94 ? 29.927 -2.175 0.398 1.00 33.50 94 CYS A O 1
ATOM 755 N 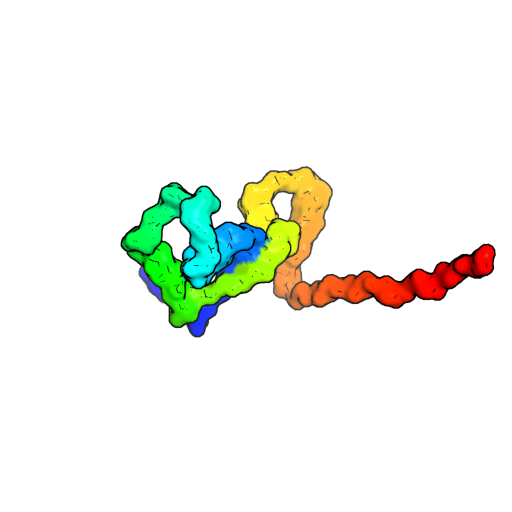N . LYS A 1 95 ? 29.789 -3.895 1.856 1.00 42.62 95 LYS A N 1
ATOM 756 C CA . LYS A 1 95 ? 30.909 -3.513 2.709 1.00 42.62 95 LYS A CA 1
ATOM 757 C C . LYS A 1 95 ? 32.164 -3.637 1.850 1.00 42.62 95 LYS A C 1
ATOM 759 O O . LYS A 1 95 ? 32.380 -4.697 1.280 1.00 42.62 95 LYS A O 1
ATOM 764 N N . ASP A 1 96 ? 32.846 -2.516 1.648 1.00 37.25 96 ASP A N 1
ATOM 765 C CA . ASP A 1 96 ? 34.305 -2.370 1.635 1.00 37.25 96 ASP A CA 1
ATOM 766 C C . ASP A 1 96 ? 34.675 -1.056 0.936 1.00 37.25 96 ASP A C 1
ATOM 768 O O . ASP A 1 96 ? 34.812 -0.959 -0.279 1.00 37.25 96 ASP A O 1
ATOM 772 N N . ALA A 1 97 ? 34.851 -0.020 1.750 1.00 37.31 97 ALA A N 1
ATOM 773 C CA . ALA A 1 97 ? 35.795 1.054 1.469 1.00 37.31 97 ALA A CA 1
ATOM 774 C C . ALA A 1 97 ? 36.424 1.482 2.800 1.00 37.31 97 ALA A C 1
ATOM 776 O O . ALA A 1 97 ? 36.289 2.615 3.259 1.00 37.31 97 ALA A O 1
ATOM 777 N N . SER A 1 98 ? 37.081 0.531 3.468 1.00 42.09 98 SER A N 1
ATOM 778 C CA . SER A 1 98 ? 38.174 0.872 4.367 1.00 42.09 98 SER A CA 1
ATOM 779 C C . SER A 1 98 ? 39.387 1.218 3.509 1.00 42.09 98 SER A C 1
ATOM 781 O O . SER A 1 98 ? 40.113 0.327 3.083 1.00 42.09 98 SER A O 1
ATOM 783 N N . GLU A 1 99 ? 39.628 2.503 3.278 1.00 34.84 99 GLU A N 1
ATOM 784 C CA . GLU A 1 99 ? 40.956 2.991 2.911 1.00 34.84 99 GLU A CA 1
ATOM 785 C C . GLU A 1 99 ? 41.189 4.329 3.613 1.00 34.84 99 GLU A C 1
ATOM 787 O O . GLU A 1 99 ? 40.548 5.343 3.340 1.00 34.84 99 GLU A O 1
ATOM 792 N N . GLY A 1 100 ? 42.064 4.284 4.618 1.00 39.44 100 GLY A N 1
ATOM 793 C CA . GLY A 1 100 ? 42.447 5.438 5.411 1.00 39.44 100 GLY A CA 1
ATOM 794 C C . GLY A 1 100 ? 43.225 6.479 4.611 1.00 39.44 100 GLY A C 1
ATOM 795 O O . GLY A 1 100 ? 43.836 6.194 3.582 1.00 39.44 100 GLY A O 1
ATOM 796 N N . LYS A 1 101 ? 43.289 7.691 5.160 1.00 31.77 101 LYS A N 1
ATOM 797 C CA . LYS A 1 101 ? 44.381 8.622 4.877 1.00 31.77 101 LYS A CA 1
ATOM 798 C C . LYS A 1 101 ? 44.906 9.260 6.166 1.00 31.77 101 LYS A C 1
ATOM 800 O O . LYS A 1 101 ? 44.177 9.314 7.153 1.00 31.77 101 LYS A O 1
ATOM 805 N N . PRO A 1 102 ? 46.193 9.642 6.174 1.00 41.62 102 PRO A N 1
ATOM 806 C CA . PRO A 1 102 ? 47.050 9.625 7.350 1.00 41.62 102 PRO A CA 1
ATOM 807 C C . PRO A 1 102 ? 47.286 11.018 7.950 1.00 41.62 102 PRO A C 1
ATOM 809 O O . PRO A 1 102 ? 47.148 12.009 7.244 1.00 41.62 102 PRO A O 1
ATOM 812 N N . LYS A 1 103 ? 47.709 10.994 9.224 1.00 39.59 103 LYS A N 1
ATOM 813 C CA . LYS A 1 103 ? 48.351 12.032 10.062 1.00 39.59 103 LYS A CA 1
ATOM 814 C C . LYS A 1 103 ? 47.857 13.473 9.943 1.00 39.59 103 LYS A C 1
ATOM 816 O O . LYS A 1 103 ? 48.245 14.160 8.978 1.00 39.59 103 LYS A O 1
#

Foldseek 3Di:
DDDDDDPQDEDEDADPQVVCVLVVNHDCPPPVVDDCPDPVNVQCSDRRHYDYDHDHCVPDLVVLVPDDDDPVVNVVSCVVPVDPDDDDDPPDPDDDDPDDDDD

Sequence (103 aa):
MYLPHERPIQIDIDASAAMGFLNNTGGSGKMKHLDIRESWIQQVRDRDIVTFNKVDGTLIPANFLTKLFERVEFNTEYARLAYLGEAQEPADKCKDASEGKPK

Radius of gyration: 19.74 Å; chains: 1; bounding box: 68×34×39 Å

pLDDT: mean 74.61, s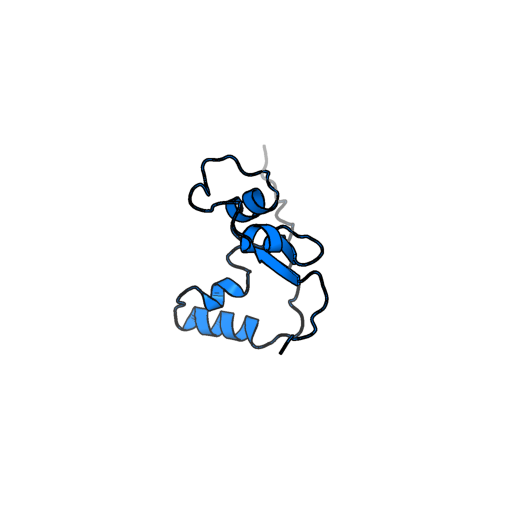td 18.74, range [31.77, 92.56]

Secondary structure (DSSP, 8-state):
-PPP--SSEEEEE--HHHHHHHTT-S-TTS-TTS-TTSHHHHHHH-TTTEEEEE--TTTSHHHHHHSPPPHHHHHHHHHHHH--S--PPP-------------